Protein AF-A0A3C0G849-F1 (afdb_monomer)

Radius of gyration: 12.13 Å; Cα contacts (8 Å, |Δi|>4): 29; chains: 1; bounding box: 15×21×35 Å

pLDDT: mean 95.69, std 5.3, range [68.19, 98.75]

Foldseek 3Di:
DLAPVPDFDDPVQVVVVVVCCVDVVVVPDDPDDDDRGNCNVVD

Solvent-accessible surface area (backbone atoms only — not comparable to full-atom values): 2964 Å² total; per-residue (Å²): 125,72,28,78,66,68,60,83,85,54,71,83,72,44,49,58,59,53,52,42,67,74,33,80,91,29,73,88,69,71,101,72,87,86,85,85,58,54,52,31,91,80,103

Nearest PDB structures (foldseek):
  2foi-assembly1_C  TM=8.850E-01  e=5.129E-02  Plasmodium falciparum 3D7

Structure (mmCIF, N/CA/C/O backbone):
data_AF-A0A3C0G849-F1
#
_entry.id   AF-A0A3C0G849-F1
#
loop_
_atom_site.group_PDB
_atom_site.id
_atom_site.type_symbol
_atom_site.label_atom_id
_atom_site.label_alt_id
_atom_site.label_comp_id
_atom_site.label_asym_id
_atom_site.label_entity_id
_atom_site.label_seq_id
_atom_site.pdbx_PDB_ins_code
_atom_site.Cartn_x
_atom_site.Cartn_y
_atom_site.Cartn_z
_atom_site.occupancy
_atom_site.B_iso_or_equiv
_atom_site.auth_seq_id
_atom_site.auth_comp_id
_atom_site.auth_asym_id
_atom_site.auth_atom_id
_atom_site.pdbx_PDB_model_num
ATOM 1 N N . ASP A 1 1 ? 5.387 2.646 -24.169 1.00 68.19 1 ASP A N 1
ATOM 2 C CA . ASP A 1 1 ? 4.904 2.024 -22.925 1.00 68.19 1 ASP A CA 1
ATOM 3 C C . ASP A 1 1 ? 5.478 2.791 -21.736 1.00 68.19 1 ASP A C 1
ATOM 5 O O . ASP A 1 1 ? 6.703 2.829 -21.597 1.00 68.19 1 ASP A O 1
ATOM 9 N N . LYS A 1 2 ? 4.619 3.498 -20.988 1.00 80.88 2 LYS A N 1
ATOM 10 C CA . LYS A 1 2 ? 5.005 4.414 -19.897 1.00 80.88 2 LYS A CA 1
ATOM 11 C C . LYS A 1 2 ? 5.240 3.696 -18.564 1.00 80.88 2 LYS A C 1
ATOM 13 O O . LYS A 1 2 ? 5.717 4.313 -17.631 1.00 80.88 2 LYS A O 1
ATOM 18 N N . SER A 1 3 ? 4.969 2.399 -18.451 1.00 90.75 3 SER A N 1
ATOM 19 C CA . SER A 1 3 ? 5.400 1.653 -17.267 1.00 90.75 3 SER A CA 1
ATOM 20 C C . SER A 1 3 ? 6.890 1.298 -17.393 1.00 90.75 3 SER A C 1
ATOM 22 O O . SER A 1 3 ? 7.299 0.775 -18.438 1.00 90.75 3 SER A O 1
ATOM 24 N N . PRO A 1 4 ? 7.733 1.530 -16.372 1.00 95.00 4 PRO A N 1
ATOM 25 C CA . PRO A 1 4 ? 9.044 0.893 -16.258 1.00 95.00 4 PRO A CA 1
ATOM 26 C C . PRO A 1 4 ? 8.996 -0.635 -16.386 1.00 95.00 4 PRO A C 1
ATOM 28 O O . PRO A 1 4 ? 9.870 -1.208 -17.031 1.00 95.00 4 PRO A O 1
ATOM 31 N N . LEU A 1 5 ? 7.950 -1.289 -15.866 1.00 95.00 5 LEU A N 1
ATOM 32 C CA . LEU A 1 5 ? 7.773 -2.744 -15.967 1.00 95.00 5 LEU A CA 1
ATOM 33 C C . LEU A 1 5 ? 7.274 -3.235 -17.338 1.00 95.00 5 LEU A C 1
ATOM 35 O O . LEU A 1 5 ? 7.223 -4.444 -17.556 1.00 95.00 5 LEU A O 1
ATOM 39 N N . LYS A 1 6 ? 6.933 -2.330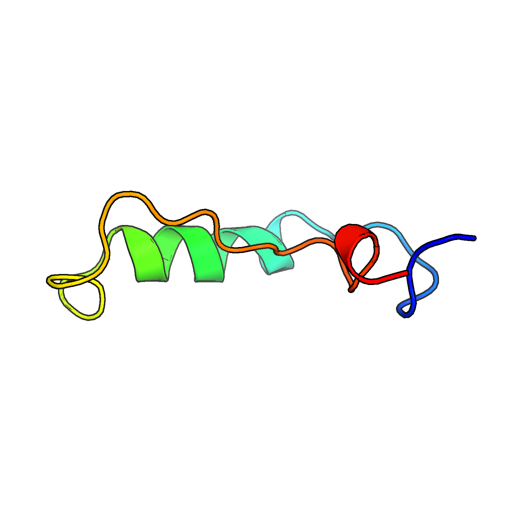 -18.266 1.00 94.19 6 LYS A N 1
ATOM 40 C CA . LYS A 1 6 ? 6.551 -2.632 -19.663 1.00 94.19 6 LYS A CA 1
ATOM 41 C C . LYS A 1 6 ? 5.402 -3.638 -19.825 1.00 94.19 6 LYS A C 1
ATOM 43 O O . LYS A 1 6 ? 5.381 -4.439 -20.760 1.00 94.19 6 LYS A O 1
ATOM 48 N N . ARG A 1 7 ? 4.467 -3.638 -18.874 1.00 94.19 7 ARG A N 1
ATOM 49 C CA . ARG A 1 7 ? 3.260 -4.468 -18.899 1.00 94.19 7 ARG A CA 1
ATOM 50 C C . ARG A 1 7 ? 2.194 -3.907 -17.971 1.00 94.19 7 ARG A C 1
ATOM 52 O O . ARG A 1 7 ? 2.490 -3.120 -17.075 1.00 94.19 7 ARG A O 1
ATOM 59 N N . LEU A 1 8 ? 0.967 -4.389 -18.143 1.00 93.06 8 LEU A N 1
ATOM 60 C CA . LEU A 1 8 ? -0.088 -4.182 -17.158 1.00 93.06 8 LEU A CA 1
ATOM 61 C C . LEU A 1 8 ? 0.173 -5.025 -15.901 1.00 93.06 8 LEU A C 1
ATOM 63 O O . LEU A 1 8 ? 0.712 -6.139 -15.968 1.00 93.06 8 LEU A O 1
ATOM 67 N N . GLY A 1 9 ? -0.208 -4.468 -14.753 1.00 93.62 9 GLY A N 1
ATOM 68 C CA . GLY A 1 9 ? -0.248 -5.196 -13.490 1.00 93.62 9 GLY A CA 1
ATOM 69 C C . GLY A 1 9 ? -1.384 -6.215 -13.480 1.00 93.62 9 GLY A C 1
ATOM 70 O O . GLY A 1 9 ? -2.397 -6.039 -14.162 1.00 93.62 9 GLY A O 1
ATOM 71 N N . ARG A 1 10 ? -1.212 -7.286 -12.709 1.00 97.12 10 ARG A N 1
ATOM 72 C CA . ARG A 1 10 ? -2.259 -8.281 -12.464 1.00 97.12 10 ARG A CA 1
ATOM 73 C C . ARG A 1 10 ? -2.917 -8.047 -11.099 1.00 97.12 10 ARG A C 1
ATOM 75 O O . ARG A 1 10 ? -2.257 -7.510 -10.207 1.00 97.12 10 ARG A O 1
ATOM 82 N N . PRO A 1 11 ? -4.180 -8.461 -10.895 1.00 97.94 11 PRO A N 1
ATOM 83 C CA . PRO A 1 11 ? -4.860 -8.308 -9.608 1.00 97.94 11 PRO A CA 1
ATOM 84 C C . PRO A 1 11 ? -4.072 -8.873 -8.416 1.00 97.94 11 PRO A C 1
ATOM 86 O O . PRO A 1 11 ? -4.045 -8.261 -7.350 1.00 97.94 11 PRO A O 1
ATOM 89 N N .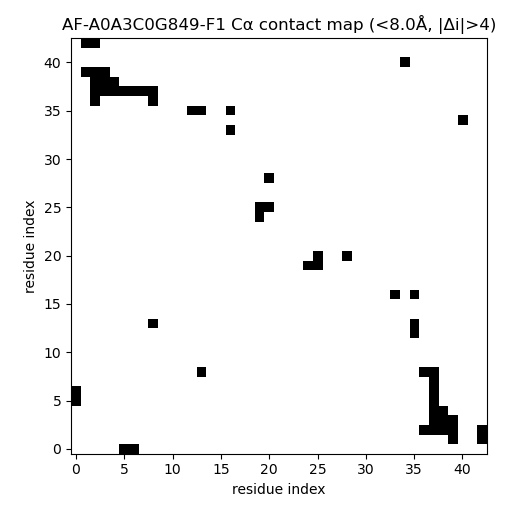 GLU A 1 12 ? -3.363 -9.988 -8.608 1.00 98.06 12 GLU A N 1
ATOM 90 C CA . GLU A 1 12 ? -2.562 -10.654 -7.571 1.00 98.06 12 GLU A CA 1
ATOM 91 C C . GLU A 1 12 ? -1.346 -9.826 -7.131 1.00 98.06 12 GLU A C 1
ATOM 93 O O . GLU A 1 12 ? -0.771 -10.084 -6.079 1.00 98.06 12 GLU A O 1
ATOM 98 N N . GLU A 1 13 ? -0.951 -8.824 -7.918 1.00 96.69 13 GLU A N 1
ATOM 99 C CA . GLU A 1 13 ? 0.139 -7.902 -7.586 1.00 96.69 13 GLU A CA 1
ATOM 100 C C . GLU A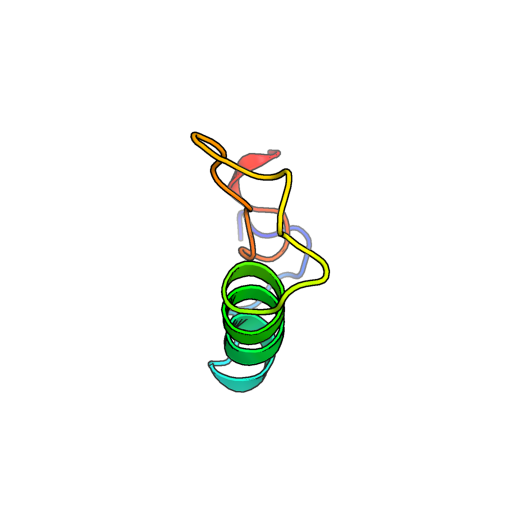 1 13 ? -0.364 -6.676 -6.809 1.00 96.69 13 GLU A C 1
ATOM 102 O O . GLU A 1 13 ? 0.412 -6.030 -6.112 1.00 96.69 13 GLU A O 1
ATOM 107 N N . ILE A 1 14 ? -1.664 -6.376 -6.890 1.00 97.38 14 ILE A N 1
ATOM 108 C CA . ILE A 1 14 ? -2.310 -5.256 -6.189 1.00 97.38 14 ILE A CA 1
ATOM 109 C C . ILE A 1 14 ? -2.848 -5.717 -4.829 1.00 97.38 14 ILE A C 1
ATOM 111 O O . ILE A 1 14 ? -2.721 -5.007 -3.831 1.00 97.38 14 ILE A O 1
ATOM 115 N N . ALA A 1 15 ? -3.420 -6.924 -4.773 1.00 98.44 15 ALA A N 1
ATOM 116 C CA . ALA A 1 15 ? -4.052 -7.471 -3.574 1.00 98.44 15 ALA A CA 1
ATOM 117 C C . ALA A 1 15 ? -3.159 -7.455 -2.311 1.00 98.44 15 ALA A C 1
ATOM 119 O O . ALA A 1 15 ? -3.671 -7.084 -1.255 1.00 98.44 15 ALA A O 1
ATOM 120 N N . PRO A 1 16 ? -1.845 -7.764 -2.366 1.00 98.56 16 PRO A N 1
ATOM 121 C CA . PRO A 1 16 ? -0.986 -7.717 -1.182 1.00 98.56 16 PRO A CA 1
ATOM 122 C C . PRO A 1 16 ? -0.828 -6.309 -0.598 1.00 98.56 16 PRO A C 1
ATOM 124 O O . PRO A 1 16 ? -0.796 -6.157 0.619 1.00 98.56 16 PRO A O 1
ATOM 127 N N . ALA A 1 17 ? -0.771 -5.273 -1.441 1.00 98.44 17 ALA A N 1
ATOM 128 C CA . ALA A 1 17 ? -0.678 -3.889 -0.977 1.00 98.44 17 ALA A CA 1
ATOM 129 C C . ALA A 1 17 ? -1.971 -3.441 -0.280 1.00 98.44 17 ALA A C 1
ATOM 131 O O . ALA A 1 17 ? -1.917 -2.756 0.738 1.00 98.44 17 ALA A O 1
ATOM 132 N N . ILE A 1 18 ? -3.128 -3.880 -0.789 1.00 98.38 18 ILE A N 1
ATOM 133 C CA . ILE A 1 18 ? -4.422 -3.675 -0.124 1.00 98.38 18 ILE A CA 1
ATOM 134 C C . ILE A 1 18 ? -4.438 -4.401 1.223 1.00 98.38 18 ILE A C 1
ATOM 136 O O . ILE A 1 18 ? -4.794 -3.801 2.232 1.00 98.38 18 ILE A O 1
ATOM 140 N N . ALA A 1 19 ? -4.028 -5.672 1.253 1.00 98.62 19 ALA A N 1
ATOM 141 C CA . ALA A 1 19 ? -3.988 -6.463 2.479 1.00 98.62 19 ALA A CA 1
ATOM 142 C C . ALA A 1 19 ? -3.079 -5.832 3.545 1.00 98.62 19 ALA A C 1
ATOM 144 O O . ALA A 1 19 ? -3.464 -5.792 4.707 1.00 98.62 19 ALA A O 1
ATOM 145 N N . PHE A 1 20 ? -1.924 -5.289 3.147 1.00 98.62 20 PHE A N 1
ATOM 146 C CA . PHE A 1 20 ? -1.043 -4.526 4.032 1.00 98.62 20 PHE A CA 1
ATOM 147 C C . PHE A 1 20 ? -1.724 -3.266 4.579 1.00 98.62 20 PHE A C 1
ATOM 149 O O . PHE A 1 20 ? -1.731 -3.058 5.783 1.00 98.62 20 PHE A O 1
ATOM 156 N N . LEU A 1 21 ? -2.344 -2.444 3.724 1.00 98.56 21 LEU A N 1
ATOM 157 C CA . LEU A 1 21 ? -3.023 -1.222 4.179 1.00 98.56 21 LEU A CA 1
ATOM 158 C C . LEU A 1 21 ? -4.225 -1.498 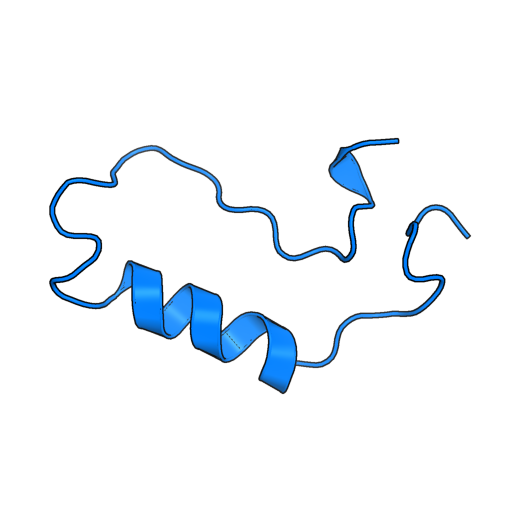5.100 1.00 98.56 21 LEU A C 1
ATOM 160 O O . LEU A 1 21 ? -4.633 -0.610 5.842 1.00 98.56 21 LEU A O 1
ATOM 164 N N . LEU A 1 22 ? -4.793 -2.704 5.046 1.00 98.50 22 LEU A N 1
ATOM 165 C CA . LEU A 1 22 ? -5.862 -3.159 5.936 1.00 98.50 22 LEU A CA 1
ATOM 166 C C . LEU A 1 22 ? -5.352 -3.902 7.182 1.00 98.50 22 LEU A C 1
ATOM 168 O O . LEU A 1 22 ? -6.170 -4.274 8.023 1.00 98.50 22 LEU A O 1
ATOM 172 N N . SER A 1 23 ? -4.046 -4.162 7.299 1.00 98.75 23 SER A N 1
ATOM 173 C CA . SER A 1 23 ? -3.471 -4.860 8.450 1.00 98.75 23 SER A CA 1
ATOM 174 C C . SER A 1 23 ? -3.042 -3.890 9.555 1.00 98.75 23 SER A C 1
ATOM 176 O O . SER A 1 23 ? -2.868 -2.690 9.341 1.00 98.75 23 SER A O 1
ATOM 178 N N . GLU A 1 24 ? -2.809 -4.434 10.751 1.00 98.56 24 GLU A N 1
ATOM 179 C CA . GLU A 1 24 ? -2.271 -3.686 11.899 1.00 98.56 24 GLU A CA 1
ATOM 180 C C . GLU A 1 24 ? -0.861 -3.123 11.639 1.00 98.56 24 GLU A C 1
ATOM 182 O O . GLU A 1 24 ? -0.449 -2.137 12.258 1.00 98.56 24 GLU A O 1
ATOM 187 N N . ASP A 1 25 ? -0.126 -3.699 10.681 1.00 98.62 25 ASP A N 1
ATOM 188 C CA . ASP A 1 25 ? 1.211 -3.228 10.303 1.00 98.62 25 ASP A CA 1
ATOM 189 C C . ASP A 1 25 ? 1.165 -1.834 9.654 1.00 98.62 25 ASP A C 1
ATOM 191 O O . ASP A 1 25 ? 2.156 -1.103 9.676 1.00 98.62 25 ASP A O 1
ATOM 195 N N . ALA A 1 26 ? 0.010 -1.439 9.109 1.00 98.69 26 ALA A N 1
ATOM 196 C CA . ALA A 1 26 ? -0.230 -0.111 8.555 1.00 98.69 26 ALA A CA 1
ATOM 197 C C . ALA A 1 26 ? -0.895 0.857 9.557 1.00 98.69 26 ALA A C 1
ATOM 199 O O . ALA A 1 26 ? -1.336 1.932 9.155 1.00 98.69 26 ALA A O 1
ATOM 200 N N . SER A 1 27 ? -0.937 0.535 10.858 1.00 98.69 27 SER A N 1
ATOM 201 C CA . SER A 1 27 ? -1.672 1.297 11.894 1.00 98.69 27 SER A CA 1
ATOM 202 C C . SER A 1 27 ? -1.329 2.791 12.012 1.00 98.69 27 SER A C 1
ATOM 204 O O . SER A 1 27 ? -2.134 3.564 12.532 1.00 98.69 27 SER A O 1
ATOM 206 N N . PHE A 1 28 ? -0.167 3.229 11.519 1.00 98.50 28 PHE A N 1
ATOM 207 C CA . PHE A 1 28 ? 0.236 4.641 11.512 1.00 98.50 28 PHE A CA 1
ATOM 208 C C . PHE A 1 28 ? 0.189 5.301 10.121 1.00 98.50 28 PHE A C 1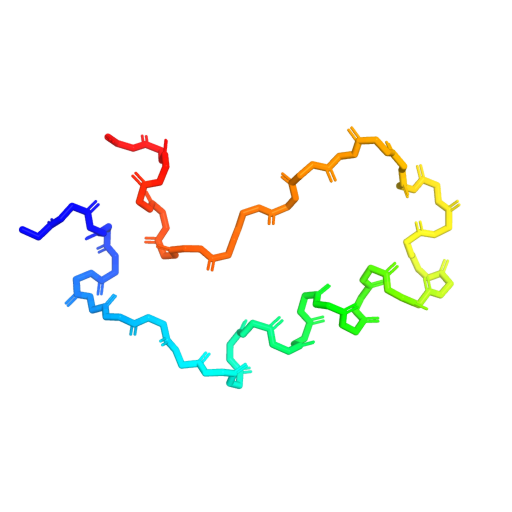
ATOM 210 O O . PHE A 1 28 ? 0.615 6.443 9.953 1.00 98.50 28 PHE A O 1
ATOM 217 N N . ILE A 1 29 ? -0.322 4.601 9.107 1.00 98.44 29 ILE A N 1
ATOM 218 C CA . ILE A 1 29 ? -0.443 5.104 7.738 1.00 98.44 29 ILE A CA 1
ATOM 219 C C . ILE A 1 29 ? -1.866 5.618 7.529 1.00 98.44 29 ILE A C 1
ATOM 221 O O . ILE A 1 29 ? -2.833 4.864 7.526 1.00 98.44 29 ILE A O 1
ATOM 225 N N . THR A 1 30 ? -2.001 6.923 7.310 1.00 98.19 30 THR A N 1
ATOM 226 C CA . THR A 1 30 ? -3.274 7.556 6.950 1.00 98.19 30 THR A CA 1
ATOM 227 C C . THR A 1 30 ? -3.037 8.735 6.012 1.00 98.19 30 THR A C 1
ATOM 229 O O . THR A 1 30 ? -1.957 9.326 6.011 1.00 98.19 30 THR A O 1
ATOM 232 N N . GLY A 1 31 ? -4.022 9.057 5.168 1.00 98.06 31 GLY A N 1
ATOM 233 C CA . GLY A 1 31 ? -3.927 10.155 4.195 1.00 98.06 31 GLY A CA 1
ATOM 234 C C . GLY A 1 31 ? -2.868 9.960 3.100 1.00 98.06 31 GLY A C 1
ATOM 235 O O . GLY A 1 31 ? -2.455 10.933 2.474 1.00 98.06 31 GLY A O 1
ATOM 236 N N . HIS A 1 32 ? -2.410 8.725 2.875 1.00 98.00 32 HIS A N 1
ATOM 237 C CA . HIS A 1 32 ? -1.360 8.399 1.913 1.00 98.00 32 HIS A CA 1
ATOM 238 C C . HIS A 1 32 ? -1.905 7.606 0.719 1.00 98.00 32 HIS A C 1
ATOM 240 O O . HIS A 1 32 ? -2.738 6.718 0.888 1.00 98.00 32 HIS A O 1
ATOM 246 N N . ASN A 1 33 ? -1.370 7.873 -0.476 1.00 97.06 33 ASN A N 1
ATOM 247 C CA . ASN A 1 33 ? -1.651 7.100 -1.686 1.00 97.06 33 ASN A CA 1
ATOM 248 C C . ASN A 1 33 ? -0.453 6.203 -2.020 1.00 97.06 33 ASN A C 1
ATOM 250 O O . ASN A 1 33 ? 0.550 6.683 -2.548 1.00 97.06 33 ASN A O 1
ATOM 254 N N . LEU A 1 34 ? -0.569 4.900 -1.752 1.00 97.06 34 LEU A N 1
ATOM 255 C CA . LEU A 1 34 ? 0.440 3.909 -2.130 1.00 97.06 34 LEU A CA 1
ATOM 256 C C . LEU A 1 34 ? 0.267 3.504 -3.601 1.00 97.06 34 LEU A C 1
ATOM 258 O O . LEU A 1 34 ? -0.749 2.913 -3.970 1.00 97.06 34 LEU A O 1
ATOM 262 N N . MET A 1 35 ? 1.256 3.807 -4.445 1.00 96.88 35 MET A N 1
ATOM 263 C CA . MET A 1 35 ? 1.200 3.48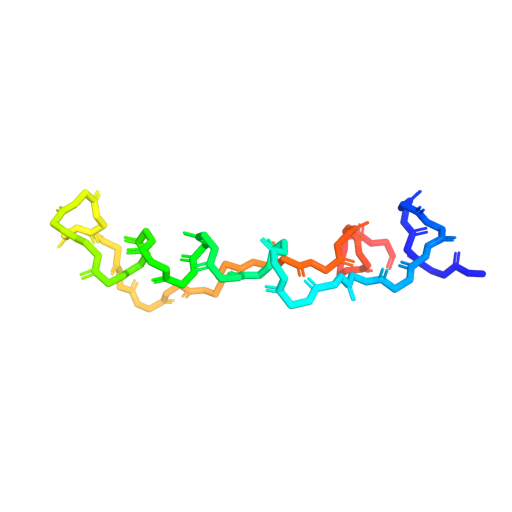7 -5.875 1.00 96.88 35 MET A CA 1
ATOM 264 C C . MET A 1 35 ? 1.716 2.085 -6.183 1.00 96.88 35 MET A C 1
ATOM 266 O O . MET A 1 35 ? 2.846 1.736 -5.855 1.00 96.88 35 MET A O 1
ATOM 270 N N . VAL A 1 36 ? 0.871 1.298 -6.854 1.00 97.12 36 VAL A N 1
ATOM 271 C CA .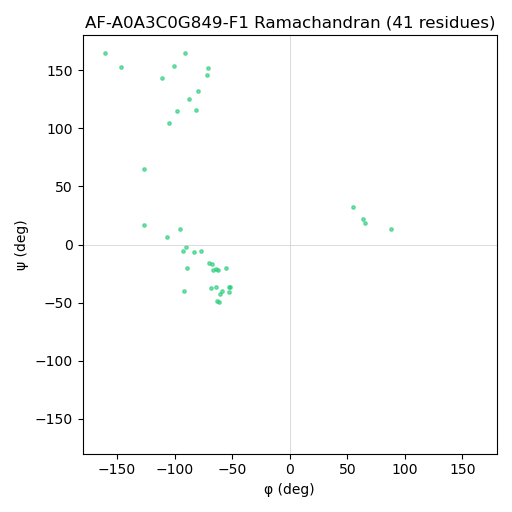 VAL A 1 36 ? 1.146 -0.078 -7.296 1.00 97.12 36 VAL A CA 1
ATOM 272 C C . VAL A 1 36 ? 0.861 -0.176 -8.796 1.00 97.12 36 VAL A C 1
ATOM 274 O O . VAL A 1 36 ? -0.086 -0.815 -9.242 1.00 97.12 36 VAL A O 1
ATOM 277 N N . ASP A 1 37 ? 1.648 0.546 -9.59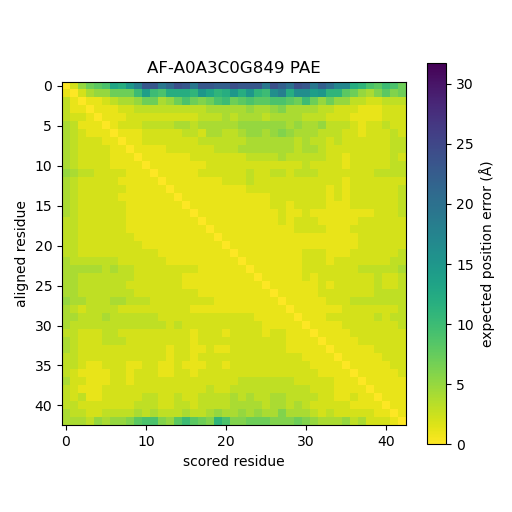0 1.00 95.75 37 ASP A N 1
ATOM 278 C CA . ASP A 1 37 ? 1.377 0.800 -11.014 1.00 95.75 37 ASP A CA 1
ATOM 279 C C . ASP A 1 37 ? 2.556 0.430 -11.935 1.00 95.75 37 ASP A C 1
ATOM 281 O O . ASP A 1 37 ? 2.656 0.873 -13.082 1.00 95.75 37 ASP A O 1
ATOM 285 N N . GLY A 1 38 ? 3.496 -0.362 -11.417 1.00 95.44 38 GLY A N 1
ATOM 286 C CA . GLY A 1 38 ? 4.717 -0.724 -12.130 1.00 95.44 38 GLY A CA 1
ATOM 287 C C . GLY A 1 38 ? 5.632 0.463 -12.437 1.00 95.44 38 GLY A C 1
ATOM 288 O O . GLY A 1 38 ? 6.431 0.361 -13.367 1.00 95.44 38 GLY A O 1
ATOM 289 N N . GLY A 1 39 ? 5.508 1.567 -11.690 1.00 95.62 39 GLY A N 1
ATOM 290 C CA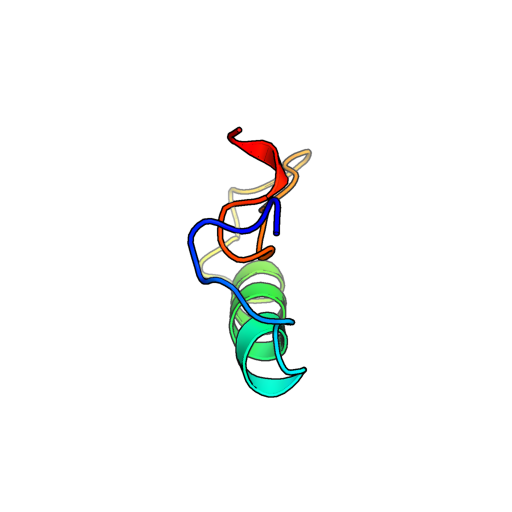 . GLY A 1 39 ? 6.327 2.773 -11.800 1.00 95.62 39 GLY A CA 1
ATOM 291 C C . GLY A 1 39 ? 5.806 3.801 -12.804 1.00 95.62 39 GLY A C 1
ATOM 292 O O . GLY A 1 39 ? 6.553 4.699 -13.181 1.00 95.62 39 GLY A O 1
ATOM 293 N N . TRP A 1 40 ? 4.564 3.662 -13.276 1.00 95.06 40 TRP A N 1
ATOM 294 C CA . TRP A 1 40 ? 3.980 4.553 -14.282 1.00 95.06 40 TRP A CA 1
ATOM 295 C C . TRP A 1 40 ? 3.920 6.008 -13.807 1.00 95.06 40 TRP A C 1
ATOM 297 O O . TRP A 1 40 ? 4.243 6.911 -14.567 1.00 95.06 40 TRP A O 1
ATOM 307 N N . THR A 1 41 ? 3.527 6.245 -12.554 1.00 94.56 41 THR A N 1
ATOM 308 C CA . THR A 1 41 ? 3.377 7.597 -11.985 1.00 94.56 41 THR A CA 1
ATOM 309 C C . THR A 1 41 ? 4.720 8.304 -11.766 1.00 94.56 41 THR A C 1
ATOM 311 O O . THR A 1 41 ? 4.759 9.519 -11.595 1.00 94.56 41 THR A O 1
ATOM 314 N N . ALA A 1 42 ? 5.832 7.564 -11.776 1.00 94.19 42 ALA A N 1
ATOM 315 C CA . ALA A 1 42 ? 7.159 8.105 -11.501 1.00 94.19 42 ALA A CA 1
ATOM 316 C C . ALA A 1 42 ? 7.906 8.611 -12.751 1.00 94.19 42 ALA A C 1
ATOM 318 O O . ALA A 1 42 ? 9.029 9.097 -12.600 1.00 94.19 42 ALA A O 1
ATOM 319 N N . ILE A 1 43 ? 7.330 8.482 -13.958 1.00 91.12 43 ILE A N 1
ATOM 320 C CA . ILE A 1 43 ? 7.975 8.873 -15.227 1.00 91.12 43 ILE A CA 1
ATOM 321 C C . ILE A 1 43 ? 7.089 9.697 -16.167 1.00 91.12 43 ILE A C 1
ATOM 323 O O . ILE A 1 43 ? 5.844 9.623 -16.075 1.00 91.12 43 ILE A O 1
#

Secondary structure (DSSP, 8-state):
---TTSSPPPHHHHHHHHHHHTSGGGTT--S-----STTGGG-

Mean predicted aligned error: 2.66 Å

Sequence (43 aa):
DKSPLKRLGRPEEIAPAIAFLLSEDASFITGHNLMVDGGWTAI